Protein AF-A0A7V5F0E6-F1 (afdb_monomer_lite)

Foldseek 3Di:
DPDLVVLLVQLVVVCVVVVKDFLQVSCVSNVNDDSVSSVVSVVVQQKAFFQPPVRGMMHGPVSFDADPLQWGDDPNTITGPLHHPVSSVVSVVVVVVVD

Structure (mmCIF, N/CA/C/O backbone):
data_AF-A0A7V5F0E6-F1
#
_entry.id   AF-A0A7V5F0E6-F1
#
loop_
_atom_site.group_PDB
_atom_site.id
_atom_site.type_symbol
_atom_site.label_atom_id
_atom_site.label_alt_id
_atom_site.label_comp_id
_atom_site.label_asym_id
_atom_site.label_entity_id
_atom_site.label_seq_id
_atom_site.pdbx_PDB_ins_code
_atom_site.Cartn_x
_atom_site.Cartn_y
_atom_site.Cartn_z
_atom_site.occupancy
_atom_site.B_iso_or_equiv
_atom_site.auth_seq_id
_atom_site.auth_comp_id
_atom_site.auth_asym_id
_atom_site.auth_atom_id
_atom_site.pdbx_PDB_model_num
ATOM 1 N N . MET A 1 1 ? -2.626 0.378 26.920 1.00 46.91 1 MET A N 1
ATOM 2 C CA . MET A 1 1 ? -1.710 0.083 25.791 1.00 46.91 1 MET A CA 1
ATOM 3 C C . MET A 1 1 ? -2.275 -1.094 25.000 1.00 46.91 1 MET A C 1
ATOM 5 O O . MET A 1 1 ? -2.269 -2.200 25.518 1.00 46.91 1 MET A O 1
ATOM 9 N N . LYS A 1 2 ? -2.849 -0.880 23.806 1.00 51.34 2 LYS A N 1
ATOM 10 C CA . LYS A 1 2 ? -3.409 -1.990 23.007 1.00 51.34 2 LYS A CA 1
ATOM 11 C C . LYS A 1 2 ? -2.272 -2.847 22.422 1.00 51.34 2 LYS A C 1
ATOM 13 O O . LYS A 1 2 ? -1.250 -2.328 21.973 1.00 51.34 2 LYS A O 1
ATOM 18 N N . ASN A 1 3 ? -2.423 -4.164 22.549 1.00 66.25 3 ASN A N 1
ATOM 19 C CA . ASN A 1 3 ? -1.393 -5.185 22.357 1.00 66.25 3 ASN A CA 1
ATOM 20 C C . ASN A 1 3 ? -0.885 -5.219 20.898 1.00 66.25 3 ASN A C 1
ATOM 22 O O . ASN A 1 3 ? -1.678 -5.301 19.960 1.00 66.25 3 ASN A O 1
ATOM 26 N N . LYS A 1 4 ? 0.446 -5.178 20.693 1.00 67.44 4 LYS A N 1
ATOM 27 C CA . LYS A 1 4 ? 1.089 -5.147 19.360 1.00 67.44 4 LYS A CA 1
ATOM 28 C C . LYS A 1 4 ? 0.585 -6.255 18.424 1.00 67.44 4 LYS A C 1
ATOM 30 O O . LYS A 1 4 ? 0.494 -5.987 17.228 1.00 67.44 4 LYS A O 1
ATOM 35 N N . SER A 1 5 ? 0.281 -7.438 18.963 1.00 75.25 5 SER A N 1
ATOM 36 C CA . SER A 1 5 ? -0.164 -8.615 18.205 1.00 75.25 5 SER A CA 1
ATOM 37 C C . SER A 1 5 ? -1.575 -8.448 17.619 1.00 75.25 5 SER A C 1
ATOM 39 O O . SER A 1 5 ? -1.799 -8.715 16.439 1.00 75.25 5 SER A O 1
ATOM 41 N N . VAL A 1 6 ? -2.504 -7.898 18.407 1.00 83.75 6 VAL A N 1
ATOM 42 C CA . VAL A 1 6 ? -3.928 -7.767 18.044 1.00 83.75 6 VAL A CA 1
ATOM 43 C C . VAL A 1 6 ? -4.126 -6.796 16.880 1.00 83.75 6 VAL A C 1
ATOM 45 O O . VAL A 1 6 ? -4.798 -7.116 15.904 1.00 83.75 6 VAL A O 1
ATOM 48 N N . ASP A 1 7 ? -3.480 -5.632 16.924 1.00 86.44 7 ASP A N 1
ATOM 49 C CA . ASP A 1 7 ? -3.604 -4.631 15.858 1.00 86.44 7 ASP A CA 1
ATOM 50 C C . ASP A 1 7 ? -3.065 -5.135 14.507 1.00 86.44 7 ASP A C 1
ATOM 52 O O . ASP A 1 7 ? -3.607 -4.810 13.453 1.00 86.44 7 ASP A O 1
ATOM 56 N N . SER A 1 8 ? -1.975 -5.913 14.516 1.00 88.88 8 SER A N 1
ATOM 57 C CA . SER A 1 8 ? -1.415 -6.486 13.286 1.00 88.88 8 SER A CA 1
ATOM 58 C C . SER A 1 8 ? -2.358 -7.531 12.687 1.00 88.88 8 SER A C 1
ATOM 60 O O . SER A 1 8 ? -2.510 -7.583 11.468 1.00 88.88 8 SER A O 1
ATOM 62 N N . ALA A 1 9 ? -3.029 -8.324 13.529 1.00 93.06 9 ALA A N 1
ATOM 63 C CA . ALA A 1 9 ? -4.071 -9.248 13.088 1.00 93.06 9 ALA A CA 1
ATOM 64 C C . ALA A 1 9 ? -5.288 -8.507 12.504 1.00 93.06 9 ALA A C 1
ATOM 66 O O . ALA A 1 9 ? -5.850 -8.944 11.497 1.00 93.06 9 ALA A O 1
ATOM 67 N N . LEU A 1 10 ? -5.651 -7.355 13.076 1.00 95.12 10 LEU A N 1
ATOM 68 C CA . LEU A 1 10 ? -6.740 -6.525 12.567 1.00 95.12 10 LEU A CA 1
ATOM 69 C C . LEU A 1 10 ? -6.410 -5.935 11.188 1.00 95.12 10 LEU A C 1
ATOM 71 O O . LEU A 1 10 ? -7.178 -6.129 10.248 1.00 95.12 10 LEU A O 1
ATOM 75 N N . LEU A 1 11 ? -5.233 -5.311 11.027 1.00 96.00 11 LEU A N 1
ATOM 76 C CA . LEU A 1 11 ? -4.777 -4.823 9.716 1.00 96.00 11 LEU A CA 1
ATOM 77 C C . LEU A 1 11 ? -4.730 -5.944 8.678 1.00 96.00 11 LEU A C 1
ATOM 79 O O . LEU A 1 11 ? -5.111 -5.741 7.527 1.00 96.00 11 LEU A O 1
ATOM 83 N N . LEU A 1 12 ? -4.250 -7.122 9.082 1.00 96.38 12 LEU A N 1
ATOM 84 C CA . LEU A 1 12 ? -4.201 -8.285 8.213 1.00 96.38 12 LEU A CA 1
ATOM 85 C C . LEU A 1 12 ? -5.599 -8.679 7.727 1.00 96.38 12 LEU A C 1
ATOM 87 O O . LEU A 1 12 ? -5.786 -8.891 6.532 1.00 96.38 12 LEU A O 1
ATOM 91 N N . THR A 1 13 ? -6.562 -8.775 8.638 1.00 96.50 13 THR A N 1
ATOM 92 C CA . THR A 1 13 ? -7.942 -9.147 8.307 1.00 96.50 13 THR A CA 1
ATOM 93 C C . THR A 1 13 ? -8.554 -8.119 7.357 1.00 96.50 13 THR A C 1
ATOM 95 O O . THR A 1 13 ? -8.924 -8.467 6.239 1.00 96.50 13 THR A O 1
ATOM 98 N N . CYS A 1 14 ? -8.493 -6.828 7.697 1.00 96.56 14 CYS A N 1
ATOM 99 C CA . CYS A 1 14 ? -9.045 -5.772 6.847 1.00 96.56 14 CYS A CA 1
ATOM 100 C C . CYS A 1 14 ? -8.401 -5.719 5.451 1.00 96.56 14 CYS A C 1
ATOM 102 O O . CYS A 1 14 ? -9.101 -5.507 4.459 1.00 96.56 14 CYS A O 1
ATOM 104 N N . LEU A 1 15 ? -7.084 -5.933 5.342 1.00 97.19 15 LEU A N 1
ATOM 105 C CA . LEU A 1 15 ? -6.393 -5.970 4.048 1.00 97.19 15 LEU A CA 1
ATOM 106 C C . LEU A 1 15 ? -6.683 -7.242 3.246 1.00 97.19 15 LEU A C 1
ATOM 108 O O . LEU A 1 15 ? -6.600 -7.200 2.019 1.00 97.19 15 LEU A O 1
ATOM 112 N N . LYS A 1 16 ? -7.013 -8.366 3.889 1.00 95.62 16 LYS A N 1
ATOM 113 C CA . LYS A 1 16 ? -7.496 -9.559 3.178 1.00 95.62 16 LYS A CA 1
ATOM 114 C C . LYS A 1 16 ? -8.867 -9.299 2.557 1.00 95.62 16 LYS A C 1
ATOM 116 O O . LYS A 1 16 ? -9.054 -9.631 1.388 1.00 95.62 16 LYS A O 1
ATOM 121 N N . ASP A 1 17 ? -9.754 -8.640 3.296 1.00 96.06 17 ASP A N 1
ATOM 122 C CA . ASP A 1 17 ? -11.135 -8.399 2.868 1.00 96.06 17 ASP A CA 1
ATOM 123 C C . ASP A 1 17 ? -11.216 -7.316 1.780 1.00 96.06 17 ASP A C 1
ATOM 125 O O . ASP A 1 17 ? -11.873 -7.490 0.754 1.00 96.06 17 ASP A O 1
ATOM 129 N N . ASN A 1 18 ? -10.479 -6.213 1.948 1.00 96.38 18 ASN A N 1
ATOM 130 C CA . ASN A 1 18 ? -10.535 -5.068 1.029 1.00 96.38 18 ASN A CA 1
ATOM 131 C C . ASN A 1 18 ? -9.508 -5.139 -0.116 1.00 96.38 18 ASN A C 1
ATOM 133 O O . ASN A 1 18 ? -9.658 -4.457 -1.136 1.00 96.38 18 ASN A O 1
ATOM 137 N N . LYS A 1 19 ? -8.466 -5.971 0.029 1.00 97.25 19 LYS A N 1
ATOM 138 C CA . LYS A 1 19 ? -7.264 -6.092 -0.826 1.00 97.25 19 LYS A CA 1
ATOM 139 C C . LYS A 1 19 ? -6.378 -4.852 -0.889 1.00 97.25 19 LYS A C 1
ATOM 141 O O . LYS A 1 19 ? -5.160 -5.005 -0.860 1.00 97.25 19 LYS A O 1
ATOM 146 N N . ILE A 1 20 ? -6.943 -3.653 -0.987 1.00 98.00 20 ILE A N 1
ATOM 147 C CA . ILE A 1 20 ? -6.206 -2.386 -0.958 1.00 98.00 20 ILE A CA 1
ATOM 148 C C . ILE A 1 20 ? -6.865 -1.426 0.027 1.00 98.00 20 ILE A C 1
ATOM 150 O O . ILE A 1 20 ? -8.088 -1.395 0.133 1.00 98.00 20 ILE A O 1
ATOM 154 N N . MET A 1 21 ? -6.058 -0.642 0.733 1.00 98.44 21 MET A N 1
ATOM 155 C CA . MET A 1 21 ? -6.525 0.400 1.650 1.00 98.44 21 MET A CA 1
ATOM 156 C C . MET A 1 21 ? -5.582 1.604 1.594 1.00 98.44 21 MET A C 1
ATOM 158 O O . MET A 1 21 ? -4.396 1.480 1.290 1.00 98.44 21 MET A O 1
ATOM 162 N N . THR A 1 22 ? -6.098 2.782 1.900 1.00 98.38 22 THR A N 1
ATOM 163 C CA . THR A 1 22 ? -5.341 4.018 2.091 1.00 98.38 22 THR A CA 1
ATOM 164 C C . THR A 1 22 ? -4.757 4.092 3.499 1.00 98.38 22 THR A C 1
ATOM 166 O O . THR A 1 22 ? -5.217 3.429 4.430 1.00 98.38 22 THR A O 1
ATOM 169 N N . ILE A 1 23 ? -3.773 4.973 3.702 1.00 97.75 23 ILE A N 1
ATOM 170 C CA . ILE A 1 23 ? -3.240 5.218 5.049 1.00 97.75 23 ILE A CA 1
ATOM 171 C C . ILE A 1 23 ? -4.322 5.713 6.026 1.00 97.75 23 ILE A C 1
ATOM 173 O O . ILE A 1 23 ? -4.258 5.384 7.205 1.00 97.75 23 ILE A O 1
ATOM 177 N N . GLY A 1 24 ? -5.324 6.469 5.560 1.00 97.62 24 GLY A N 1
ATOM 178 C CA . GLY A 1 24 ? -6.430 6.952 6.395 1.00 97.62 24 GLY A CA 1
ATOM 179 C C . GLY A 1 24 ? -7.304 5.812 6.920 1.00 97.62 24 GLY A C 1
ATOM 180 O O . GLY A 1 24 ? -7.535 5.717 8.122 1.00 97.62 24 GLY A O 1
ATOM 181 N N . GLU A 1 25 ? -7.703 4.890 6.045 1.00 98.06 25 GLU A N 1
ATOM 182 C CA . GLU A 1 25 ? -8.505 3.717 6.422 1.00 98.06 25 GLU A CA 1
ATOM 183 C C . GLU A 1 25 ? -7.740 2.788 7.377 1.00 98.06 25 GLU A C 1
ATOM 185 O O . GLU A 1 25 ? -8.295 2.304 8.365 1.00 98.06 25 GLU A O 1
ATOM 190 N N . LEU A 1 26 ? -6.438 2.591 7.141 1.00 97.50 26 LEU A N 1
ATOM 191 C CA . LEU A 1 26 ? -5.581 1.785 8.018 1.00 97.50 26 LEU A CA 1
ATOM 192 C C . LEU A 1 26 ? -5.403 2.424 9.402 1.00 97.50 26 LEU A C 1
ATOM 194 O O . LEU A 1 26 ? -5.380 1.721 10.412 1.00 97.50 26 LEU A O 1
ATOM 198 N N . ARG A 1 27 ? -5.312 3.757 9.475 1.00 97.19 27 ARG A N 1
ATOM 199 C CA . ARG A 1 27 ? -5.306 4.478 10.757 1.00 97.19 27 ARG A CA 1
ATOM 200 C C . ARG A 1 27 ? -6.627 4.302 11.493 1.00 97.19 27 ARG A C 1
ATOM 202 O O . ARG A 1 27 ? -6.601 3.977 12.679 1.00 97.19 27 ARG A O 1
ATOM 209 N N . ASN A 1 28 ? -7.752 4.480 10.803 1.00 96.56 28 ASN A N 1
ATOM 210 C CA . ASN A 1 28 ? -9.088 4.333 11.384 1.00 96.56 28 ASN A CA 1
ATOM 211 C C . ASN A 1 28 ? -9.303 2.919 11.934 1.00 96.56 28 ASN A C 1
ATOM 213 O O . ASN A 1 28 ? -9.764 2.774 13.063 1.00 96.56 28 ASN A O 1
ATOM 217 N N . THR A 1 29 ? -8.844 1.902 11.201 1.00 95.25 29 THR A N 1
ATOM 218 C CA . THR A 1 29 ? -8.862 0.492 11.627 1.00 95.25 29 THR A CA 1
ATOM 219 C C . THR A 1 29 ? -8.183 0.292 12.986 1.00 95.25 29 THR A C 1
ATOM 221 O O . THR A 1 29 ? -8.646 -0.494 13.802 1.00 95.25 29 THR A O 1
ATOM 224 N N . LEU A 1 30 ? -7.113 1.036 13.280 1.00 93.88 30 LEU A N 1
ATOM 225 C CA . LEU A 1 30 ? -6.379 0.928 14.546 1.00 93.88 30 LEU A CA 1
ATOM 226 C C . LEU A 1 30 ? -6.840 1.906 15.639 1.00 93.88 30 LEU A C 1
ATOM 228 O O . LEU A 1 30 ? -6.150 2.073 16.646 1.00 93.88 30 LEU A O 1
ATOM 232 N N . GLY A 1 31 ? -7.978 2.580 15.465 1.00 93.31 31 GLY A N 1
ATOM 233 C CA . GLY A 1 31 ? -8.423 3.622 16.394 1.00 93.31 31 GLY A CA 1
ATOM 234 C C . GLY A 1 31 ? -7.607 4.910 16.254 1.00 93.31 31 GLY A C 1
ATOM 235 O O . GLY A 1 31 ? -7.088 5.434 17.235 1.00 93.31 31 GLY A O 1
ATOM 236 N N . ASN A 1 32 ? -7.464 5.386 15.015 1.00 93.25 32 ASN A N 1
ATOM 237 C CA . ASN A 1 32 ? -6.820 6.646 14.630 1.00 93.25 32 ASN A CA 1
ATOM 238 C C . ASN A 1 32 ? -5.339 6.787 15.044 1.00 93.25 32 ASN A C 1
ATOM 240 O O . ASN A 1 32 ? -4.855 7.880 15.344 1.00 93.25 32 ASN A O 1
ATOM 244 N N . GLN A 1 33 ? -4.589 5.681 15.020 1.00 93.38 33 GLN A N 1
ATOM 245 C CA . GLN A 1 33 ? -3.154 5.683 15.332 1.00 93.38 33 GLN A CA 1
ATOM 246 C C . GLN A 1 33 ? -2.354 6.623 14.420 1.00 93.38 33 GLN A C 1
ATOM 248 O O . GLN A 1 33 ? -2.748 6.935 13.292 1.00 93.38 33 GLN A O 1
ATOM 253 N N . CYS A 1 34 ? -1.178 7.048 14.885 1.00 95.06 34 CYS A N 1
ATOM 254 C CA . CYS A 1 34 ? -0.258 7.819 14.058 1.00 95.06 34 CYS A CA 1
ATOM 255 C C . CYS A 1 34 ? 0.280 6.978 12.883 1.00 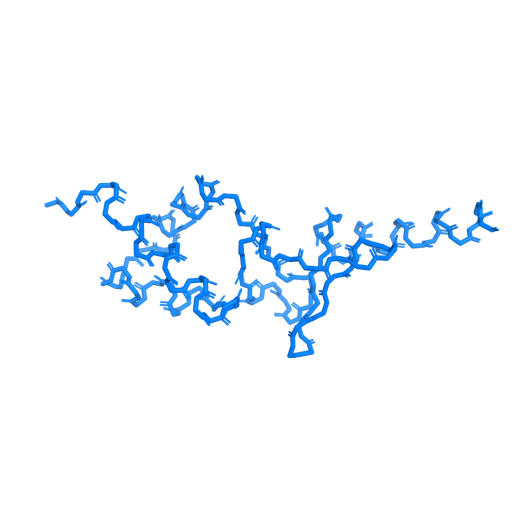95.06 34 CYS A C 1
ATOM 257 O O . CYS A 1 34 ? 0.386 5.748 12.954 1.00 95.06 34 CYS A O 1
ATOM 259 N N . ARG A 1 35 ? 0.665 7.654 11.793 1.00 96.12 35 ARG A N 1
ATOM 260 C CA . ARG A 1 35 ? 1.162 7.003 10.565 1.00 96.12 35 ARG A CA 1
ATOM 261 C C . ARG A 1 35 ? 2.347 6.075 10.837 1.00 96.12 35 ARG A C 1
ATOM 263 O O . ARG A 1 35 ? 2.379 4.969 10.311 1.00 96.12 35 ARG A O 1
ATOM 270 N N . MET A 1 36 ? 3.279 6.491 11.696 1.00 96.12 36 MET A N 1
ATOM 271 C CA . MET A 1 36 ? 4.467 5.701 12.040 1.00 96.12 36 MET A CA 1
ATOM 272 C C . MET A 1 36 ? 4.111 4.352 12.672 1.00 96.12 36 MET A C 1
ATOM 274 O O . MET A 1 36 ? 4.694 3.328 12.320 1.00 96.12 36 MET A O 1
ATOM 278 N N . THR A 1 37 ? 3.109 4.322 13.553 1.00 94.19 37 THR A N 1
ATOM 279 C CA . THR A 1 37 ? 2.628 3.074 14.159 1.00 94.19 37 THR A CA 1
ATOM 280 C C . THR A 1 37 ? 1.984 2.155 13.126 1.00 94.19 37 THR A C 1
ATOM 282 O O . THR A 1 37 ? 2.232 0.948 13.164 1.00 94.19 37 THR A O 1
ATOM 285 N N . VAL A 1 38 ? 1.208 2.709 12.187 1.00 96.25 38 VAL A N 1
ATOM 286 C CA . VAL A 1 38 ? 0.622 1.937 11.080 1.00 96.25 38 VAL A CA 1
ATOM 287 C C . VAL A 1 38 ? 1.722 1.340 10.205 1.00 96.25 38 VAL A C 1
ATOM 289 O O . VAL A 1 38 ? 1.732 0.129 10.004 1.00 96.25 38 VAL A O 1
ATOM 292 N N . PHE A 1 39 ? 2.693 2.142 9.756 1.00 96.06 39 PHE A N 1
ATOM 293 C CA . PHE A 1 39 ? 3.792 1.655 8.916 1.00 96.06 39 PHE A CA 1
ATOM 294 C C . PHE A 1 39 ? 4.626 0.582 9.608 1.00 96.06 39 PHE A C 1
ATOM 296 O O . PHE A 1 39 ? 4.880 -0.459 9.012 1.00 96.06 39 PHE A O 1
ATOM 303 N N . ARG A 1 40 ? 4.979 0.768 10.886 1.00 95.25 40 ARG A N 1
ATOM 304 C CA . ARG A 1 40 ? 5.711 -0.249 11.654 1.00 95.25 40 ARG A CA 1
ATOM 305 C C . ARG A 1 40 ? 4.972 -1.590 11.674 1.00 95.25 40 ARG A C 1
ATOM 307 O O . ARG A 1 40 ? 5.609 -2.633 11.572 1.00 95.25 40 ARG A O 1
ATOM 314 N N . LYS A 1 41 ? 3.642 -1.578 11.814 1.00 94.88 41 LYS A N 1
ATOM 315 C CA . LYS A 1 41 ? 2.819 -2.799 11.805 1.00 94.88 41 LYS A CA 1
ATOM 316 C C . LYS A 1 41 ? 2.692 -3.388 10.399 1.00 94.88 41 LYS A C 1
ATOM 318 O O . LYS A 1 41 ? 2.863 -4.591 10.243 1.00 94.88 41 LYS A O 1
ATOM 323 N N . LEU A 1 42 ? 2.468 -2.559 9.380 1.00 95.88 42 LEU A N 1
ATOM 324 C CA . LEU A 1 42 ? 2.433 -2.995 7.981 1.00 95.88 42 LEU A CA 1
ATOM 325 C C . LEU A 1 42 ? 3.744 -3.653 7.542 1.00 95.88 42 LEU A C 1
ATOM 327 O O . LEU A 1 42 ? 3.702 -4.661 6.841 1.00 95.88 42 LEU A O 1
ATOM 331 N N . SER A 1 43 ? 4.897 -3.120 7.958 1.00 95.25 43 SER A N 1
ATOM 332 C CA . SER A 1 43 ? 6.208 -3.695 7.633 1.00 95.25 43 SER A CA 1
ATOM 333 C C . SER A 1 43 ? 6.326 -5.141 8.109 1.00 95.25 43 SER A C 1
ATOM 335 O O . SER A 1 43 ? 6.772 -5.994 7.349 1.00 95.25 43 SER A O 1
ATOM 337 N N . VAL A 1 44 ? 5.839 -5.442 9.319 1.00 95.25 44 VAL A N 1
ATOM 338 C CA . VAL A 1 44 ? 5.804 -6.815 9.858 1.00 95.25 44 VAL A CA 1
ATOM 339 C C . VAL A 1 44 ? 4.915 -7.735 9.011 1.00 95.25 44 VAL A C 1
ATOM 341 O O . VAL A 1 44 ? 5.178 -8.928 8.911 1.00 95.25 44 VAL A O 1
ATOM 344 N N . LEU A 1 45 ? 3.877 -7.193 8.369 1.00 95.50 45 LEU A N 1
ATOM 345 C CA . LEU A 1 45 ? 2.955 -7.952 7.519 1.00 95.50 45 LEU A CA 1
ATOM 346 C C . LEU A 1 45 ? 3.442 -8.130 6.070 1.00 95.50 45 LEU A C 1
ATOM 348 O O . LEU A 1 45 ? 2.771 -8.817 5.296 1.00 95.50 45 LEU A O 1
ATOM 352 N N . GLY A 1 46 ? 4.570 -7.522 5.686 1.00 95.50 46 GLY A N 1
ATOM 353 C CA . GLY A 1 46 ? 5.070 -7.554 4.311 1.00 95.50 46 GLY A CA 1
ATOM 354 C C . GLY A 1 46 ? 4.134 -6.827 3.345 1.00 95.50 46 GLY A C 1
ATOM 355 O O . GLY A 1 46 ? 3.534 -7.442 2.460 1.00 95.50 46 GLY A O 1
ATOM 356 N N . TYR A 1 47 ? 3.975 -5.518 3.535 1.00 96.56 47 TYR A N 1
ATOM 357 C CA . TYR A 1 47 ? 3.125 -4.693 2.680 1.00 96.56 47 TYR A CA 1
ATOM 358 C C . TYR A 1 47 ? 3.816 -4.255 1.378 1.00 96.56 47 TYR A C 1
ATOM 360 O O . TYR A 1 47 ? 5.039 -4.267 1.256 1.00 96.56 47 TYR A O 1
ATOM 368 N N . ILE A 1 48 ? 3.002 -3.839 0.412 1.00 97.50 48 ILE A N 1
ATOM 369 C CA . ILE A 1 48 ? 3.402 -3.139 -0.813 1.00 97.50 48 ILE A CA 1
ATOM 370 C C . ILE A 1 48 ? 2.582 -1.854 -0.938 1.00 97.50 48 ILE A C 1
ATOM 372 O O . ILE A 1 48 ? 1.453 -1.792 -0.446 1.00 97.50 48 ILE A O 1
ATOM 376 N N . SER A 1 49 ? 3.125 -0.840 -1.605 1.00 97.62 49 SER A N 1
ATOM 377 C CA . SER A 1 49 ? 2.405 0.388 -1.953 1.00 97.62 49 SER A CA 1
ATOM 378 C C . SER A 1 49 ? 2.205 0.496 -3.460 1.00 97.62 49 SER A C 1
ATOM 380 O O . SER A 1 49 ? 2.965 -0.078 -4.243 1.00 97.62 49 S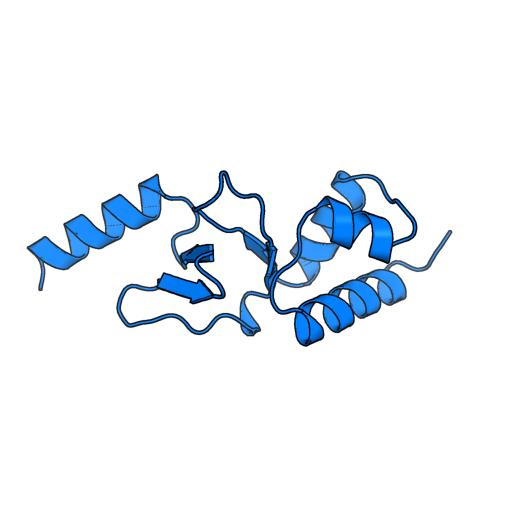ER A O 1
AT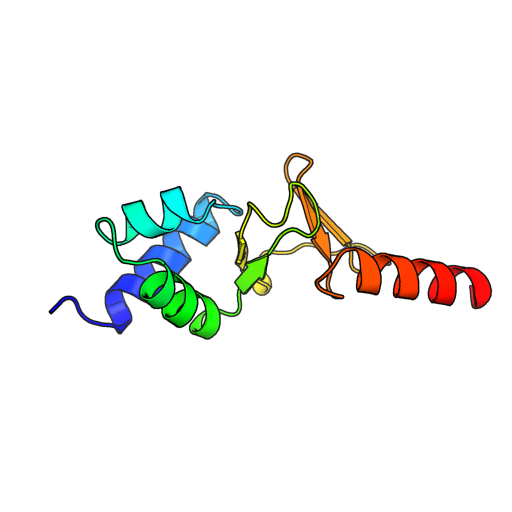OM 382 N N . SER A 1 50 ? 1.181 1.23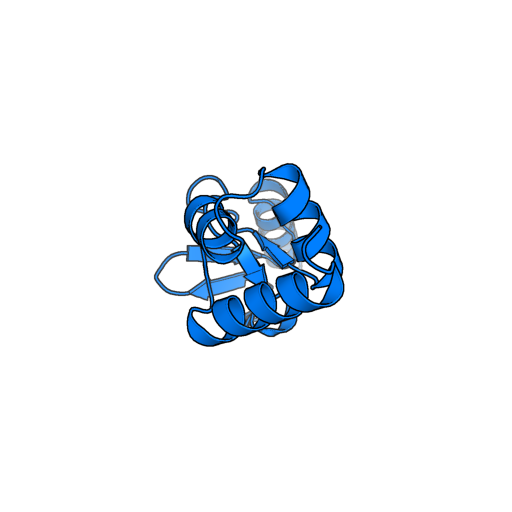3 -3.876 1.00 98.06 50 SER A N 1
ATOM 383 C CA . SER A 1 50 ? 0.965 1.533 -5.286 1.00 98.06 50 SER A CA 1
ATOM 384 C C . SER A 1 50 ? 2.109 2.399 -5.819 1.00 98.06 50 SER A C 1
ATOM 386 O O . SER A 1 50 ? 2.648 3.235 -5.098 1.00 98.06 50 SER A O 1
ATOM 388 N N . TYR A 1 51 ? 2.484 2.230 -7.085 1.00 96.31 51 TYR A N 1
ATOM 389 C CA . TYR A 1 51 ? 3.324 3.226 -7.768 1.00 96.31 51 TYR A CA 1
ATOM 390 C C . TYR A 1 51 ? 2.480 4.248 -8.537 1.00 96.31 51 TYR A C 1
ATOM 392 O O . TYR A 1 51 ? 2.953 5.329 -8.871 1.00 96.31 51 TYR A O 1
ATOM 400 N N . SER A 1 52 ? 1.218 3.905 -8.799 1.00 95.12 52 SER A N 1
ATOM 401 C CA . SER A 1 52 ? 0.190 4.824 -9.294 1.00 95.12 52 SER A CA 1
ATOM 402 C C . SER A 1 52 ? -0.426 5.644 -8.154 1.00 95.12 52 SER A C 1
ATOM 404 O O . SER A 1 52 ? -0.213 5.340 -6.972 1.00 95.12 52 SER A O 1
ATOM 406 N N . HIS A 1 53 ? -1.229 6.656 -8.507 1.00 95.19 53 HIS A N 1
ATOM 407 C CA . HIS A 1 53 ? -1.988 7.483 -7.557 1.00 95.19 53 HIS A CA 1
ATOM 408 C C . HIS A 1 53 ? -1.108 8.062 -6.435 1.00 95.19 53 HIS A C 1
ATOM 410 O O . HIS A 1 53 ? -1.514 8.090 -5.275 1.00 95.19 53 HIS A O 1
ATOM 416 N N . SER A 1 54 ? 0.131 8.441 -6.762 1.00 93.69 54 SER A N 1
ATOM 417 C CA . SER A 1 54 ? 1.105 9.007 -5.816 1.00 93.69 54 SER A CA 1
ATOM 418 C C . SER A 1 54 ? 1.364 8.139 -4.574 1.00 93.69 54 SER A C 1
ATOM 420 O O . SER A 1 54 ? 1.579 8.658 -3.481 1.00 93.69 54 SER A O 1
ATOM 422 N N . GLY A 1 55 ? 1.306 6.809 -4.709 1.00 94.19 55 GLY A N 1
ATOM 423 C CA . GLY A 1 55 ? 1.546 5.891 -3.588 1.00 94.19 55 GLY A CA 1
ATOM 424 C C . GLY A 1 55 ? 0.443 5.856 -2.532 1.00 94.19 55 GLY A C 1
ATOM 425 O O . GLY A 1 55 ? 0.691 5.456 -1.396 1.00 94.19 55 GLY A O 1
ATOM 426 N N . LYS A 1 56 ? -0.775 6.277 -2.892 1.00 97.12 56 LYS A N 1
ATOM 427 C CA . LYS A 1 56 ? -1.919 6.399 -1.976 1.00 97.12 56 LYS A CA 1
ATOM 428 C C . LYS A 1 56 ? -2.393 5.072 -1.372 1.00 97.12 56 LYS A C 1
ATOM 430 O O . LYS A 1 56 ? -2.955 5.085 -0.274 1.00 97.12 56 LYS A O 1
ATOM 435 N N . TYR A 1 57 ? -2.205 3.954 -2.072 1.00 98.38 57 TYR A N 1
ATOM 436 C CA . TYR A 1 57 ? -2.797 2.669 -1.702 1.00 98.38 57 TYR A CA 1
ATOM 437 C C . TYR A 1 57 ? -1.753 1.665 -1.229 1.00 98.38 57 TYR A C 1
ATOM 439 O O . TYR A 1 57 ? -0.648 1.590 -1.762 1.00 98.38 57 TYR A O 1
ATOM 447 N N . TYR A 1 58 ? -2.149 0.845 -0.262 1.00 98.06 58 TYR A N 1
ATOM 448 C CA . TYR A 1 58 ? -1.332 -0.182 0.367 1.00 98.06 58 TYR A CA 1
ATOM 449 C C . TYR A 1 58 ? -2.044 -1.531 0.306 1.00 98.06 58 TYR A C 1
ATOM 451 O O . TYR A 1 58 ? -3.271 -1.602 0.370 1.00 98.06 58 TYR A O 1
ATOM 459 N N . SER A 1 59 ? -1.268 -2.604 0.190 1.00 98.19 59 SER A N 1
ATOM 460 C CA . SER A 1 59 ? -1.758 -3.983 0.155 1.00 98.19 59 SER A CA 1
ATOM 461 C C . SER A 1 59 ? -0.759 -4.935 0.810 1.00 98.19 59 SER A C 1
ATOM 463 O O . SER A 1 59 ? 0.351 -4.538 1.158 1.00 98.19 59 SER A O 1
ATOM 465 N N . LEU A 1 60 ? -1.128 -6.205 0.961 1.00 97.81 60 LEU A N 1
ATOM 466 C CA . LEU A 1 60 ? -0.218 -7.268 1.379 1.00 97.81 60 LEU A CA 1
ATOM 467 C C . LEU A 1 60 ? 0.482 -7.859 0.157 1.00 97.81 60 LEU A C 1
ATOM 469 O O . LEU A 1 60 ? -0.180 -8.245 -0.808 1.00 97.81 60 LEU A O 1
ATOM 473 N N . LYS A 1 61 ? 1.804 -8.047 0.237 1.00 96.19 61 LYS A N 1
ATOM 474 C CA . LYS A 1 61 ? 2.595 -8.669 -0.838 1.00 96.19 61 LYS A CA 1
ATOM 475 C C . LYS A 1 61 ? 2.022 -10.025 -1.267 1.00 96.19 61 LYS A C 1
ATOM 477 O O . LYS A 1 61 ? 1.969 -10.318 -2.453 1.00 96.19 61 LYS A O 1
ATOM 482 N N . ARG A 1 62 ? 1.542 -10.826 -0.308 1.00 95.38 62 ARG A N 1
ATOM 483 C CA . ARG A 1 62 ? 0.946 -12.155 -0.552 1.00 95.38 62 ARG A CA 1
ATOM 484 C C . ARG A 1 62 ? -0.406 -12.142 -1.273 1.00 95.38 62 ARG A C 1
ATOM 486 O O . ARG A 1 62 ? -0.813 -13.174 -1.786 1.00 95.38 62 ARG A O 1
ATOM 493 N N . THR A 1 63 ? -1.111 -11.012 -1.288 1.00 95.19 63 THR A N 1
ATOM 494 C CA . THR A 1 63 ? -2.412 -10.880 -1.969 1.00 95.19 63 THR A CA 1
ATOM 495 C C . THR A 1 63 ? -2.237 -10.503 -3.442 1.00 95.19 63 THR A C 1
ATOM 497 O O . THR A 1 63 ? -3.142 -10.711 -4.253 1.00 95.19 63 THR A O 1
ATOM 500 N N . ALA A 1 64 ? -1.074 -9.956 -3.801 1.00 96.50 64 ALA A N 1
ATOM 501 C CA . ALA A 1 64 ? -0.809 -9.435 -5.128 1.00 96.50 64 ALA A CA 1
ATOM 502 C C . ALA A 1 64 ? -0.705 -10.542 -6.185 1.00 96.50 64 ALA A C 1
ATOM 504 O O . ALA A 1 64 ? 0.047 -11.505 -6.038 1.00 96.50 64 ALA A O 1
ATOM 505 N N . ARG A 1 65 ? -1.431 -10.364 -7.293 1.00 96.81 65 ARG A N 1
ATOM 506 C CA . ARG A 1 65 ? -1.400 -11.258 -8.458 1.00 96.81 65 ARG A CA 1
ATOM 507 C C . ARG A 1 65 ? -0.651 -10.575 -9.592 1.00 96.81 65 ARG A C 1
ATOM 509 O O . ARG A 1 65 ? -1.241 -9.879 -10.413 1.00 96.81 65 ARG A O 1
ATOM 516 N N . TYR A 1 66 ? 0.666 -10.722 -9.576 1.00 97.25 66 TYR A N 1
ATOM 517 C CA . TYR A 1 66 ? 1.536 -10.099 -10.564 1.00 97.25 66 TYR A CA 1
ATOM 518 C C . TYR A 1 66 ? 1.479 -10.830 -11.907 1.00 97.25 66 TYR A C 1
ATOM 520 O O . TYR A 1 66 ? 1.491 -12.058 -11.946 1.00 97.25 66 TYR A O 1
ATOM 528 N N . ASN A 1 67 ? 1.469 -10.069 -12.997 1.00 96.12 67 ASN A N 1
ATOM 529 C CA . ASN A 1 67 ? 1.646 -10.592 -14.349 1.00 96.12 67 ASN A CA 1
ATOM 530 C C . ASN A 1 67 ? 3.132 -10.893 -14.649 1.00 96.12 67 ASN A C 1
ATOM 532 O O . ASN A 1 67 ? 4.002 -10.738 -13.784 1.00 96.12 67 ASN A O 1
ATOM 536 N N . LYS A 1 68 ? 3.429 -11.282 -15.897 1.00 94.62 68 LYS A N 1
ATOM 537 C CA . LYS A 1 68 ? 4.795 -11.596 -16.356 1.00 94.62 68 LYS A CA 1
ATOM 538 C C . LYS A 1 68 ? 5.799 -10.447 -16.191 1.00 94.62 68 LYS A C 1
ATOM 540 O O . LYS A 1 68 ? 6.979 -10.701 -16.005 1.00 94.62 68 LYS A O 1
ATOM 545 N N . TYR A 1 69 ? 5.326 -9.202 -16.163 1.00 94.75 69 TYR A N 1
ATOM 546 C CA . TYR A 1 69 ? 6.152 -8.007 -15.971 1.00 94.75 69 TYR A CA 1
ATOM 547 C C . TYR A 1 69 ? 6.303 -7.601 -14.497 1.00 94.75 69 TYR A C 1
ATOM 549 O O . TYR A 1 69 ? 6.827 -6.534 -14.187 1.00 94.75 69 TYR A O 1
ATOM 557 N N . GLY A 1 70 ? 5.787 -8.402 -13.560 1.00 96.12 70 GLY A N 1
ATOM 558 C CA . GLY A 1 70 ? 5.818 -8.051 -12.142 1.00 96.12 70 GLY A CA 1
ATOM 559 C C . GLY A 1 70 ? 4.852 -6.924 -11.765 1.00 96.12 70 GLY A C 1
ATOM 560 O O . GLY A 1 70 ? 5.030 -6.321 -10.706 1.00 96.12 70 GLY A O 1
ATOM 561 N N . ILE A 1 71 ? 3.830 -6.652 -12.584 1.00 97.50 71 ILE A N 1
ATOM 562 C CA . ILE A 1 71 ? 2.804 -5.632 -12.329 1.00 97.50 71 ILE A CA 1
ATOM 563 C C . ILE A 1 71 ? 1.519 -6.308 -11.859 1.00 97.50 71 ILE A C 1
ATOM 565 O O . ILE A 1 71 ? 1.047 -7.272 -12.462 1.00 97.50 71 ILE A O 1
ATOM 569 N N . TRP A 1 72 ? 0.940 -5.795 -10.779 1.00 98.31 72 TRP A N 1
ATOM 570 C CA . TRP A 1 72 ? -0.390 -6.169 -10.315 1.00 98.31 72 TRP A CA 1
ATOM 571 C C . TRP A 1 72 ? -1.318 -4.961 -10.436 1.00 98.31 72 TRP A C 1
ATOM 573 O O . TRP A 1 72 ? -1.054 -3.909 -9.855 1.00 98.31 72 TRP A O 1
ATOM 583 N N . SER A 1 73 ? -2.398 -5.125 -11.198 1.00 97.62 73 SER A N 1
ATOM 584 C CA . SER A 1 73 ? -3.474 -4.143 -11.317 1.00 97.62 73 SER A CA 1
ATOM 585 C C . SER A 1 73 ? -4.682 -4.592 -10.502 1.00 97.62 73 SER A C 1
ATOM 587 O O . SER A 1 73 ? -5.119 -5.742 -10.607 1.00 97.62 73 SER A O 1
ATOM 589 N N . TYR A 1 74 ? -5.231 -3.691 -9.692 1.00 97.62 74 TYR A N 1
ATOM 590 C CA . TYR A 1 74 ? -6.479 -3.910 -8.972 1.00 97.62 74 TYR A CA 1
ATOM 591 C C . TYR A 1 74 ? -7.269 -2.607 -8.874 1.00 97.62 74 TYR A C 1
ATOM 593 O O . TYR A 1 74 ? -6.776 -1.630 -8.318 1.00 97.62 74 TYR A O 1
ATOM 601 N N . LYS A 1 75 ? -8.499 -2.588 -9.408 1.00 96.12 75 LYS A N 1
ATOM 602 C CA . LYS A 1 75 ? -9.362 -1.389 -9.463 1.00 96.12 75 LYS A CA 1
ATOM 603 C C . LYS A 1 75 ? -8.624 -0.152 -10.012 1.00 96.12 75 LYS A C 1
ATOM 605 O O . LYS A 1 75 ? -8.635 0.906 -9.394 1.00 96.12 75 LYS A O 1
ATOM 610 N N . SER A 1 76 ? -7.915 -0.322 -11.131 1.00 95.69 76 SER A N 1
ATOM 611 C CA . SER A 1 76 ? -7.075 0.708 -11.775 1.00 95.69 76 SER A CA 1
ATOM 612 C C . SER A 1 76 ? -5.875 1.198 -10.952 1.00 95.69 76 SER A C 1
ATOM 614 O O . SER A 1 76 ? -5.114 2.046 -11.414 1.00 95.69 76 SER A O 1
ATOM 616 N N . VAL A 1 77 ? -5.642 0.642 -9.760 1.00 97.88 77 VAL A N 1
ATOM 617 C CA . VAL A 1 77 ? -4.442 0.891 -8.962 1.00 97.88 77 VAL A CA 1
ATOM 618 C C . VAL A 1 77 ? -3.362 -0.111 -9.346 1.00 97.88 77 VAL A C 1
ATOM 620 O O . VAL A 1 77 ? -3.574 -1.323 -9.324 1.00 97.88 77 VAL A O 1
ATOM 623 N N . LEU A 1 78 ? -2.183 0.412 -9.670 1.00 98.00 78 LEU A N 1
ATOM 624 C CA . LEU A 1 78 ? -1.024 -0.369 -10.085 1.00 98.00 78 LEU A CA 1
ATOM 625 C C . LEU A 1 78 ? 0.009 -0.498 -8.963 1.00 98.00 78 LEU A C 1
ATOM 627 O O . LEU A 1 78 ? 0.419 0.500 -8.352 1.00 98.00 78 LEU A O 1
ATOM 631 N N . PHE A 1 79 ? 0.446 -1.737 -8.756 1.00 98.25 79 PHE A N 1
ATOM 632 C CA . PHE A 1 79 ? 1.520 -2.157 -7.866 1.00 98.25 79 PHE A CA 1
ATOM 633 C C . PHE A 1 79 ? 2.598 -2.864 -8.682 1.00 98.25 79 PHE A C 1
ATOM 635 O O . PHE A 1 79 ? 2.302 -3.543 -9.664 1.00 98.25 79 PHE A O 1
ATOM 642 N N . SER A 1 80 ? 3.847 -2.751 -8.245 1.00 97.50 80 SER A N 1
ATOM 643 C CA . SER A 1 80 ? 4.986 -3.355 -8.929 1.00 97.50 80 SER A CA 1
ATOM 644 C C . SER A 1 80 ? 5.848 -4.131 -7.948 1.00 97.50 80 SER A C 1
ATOM 646 O O . SER A 1 80 ? 6.084 -3.669 -6.829 1.00 97.50 80 SER A O 1
ATOM 648 N N . LYS A 1 81 ? 6.363 -5.290 -8.371 1.00 95.75 81 LYS A N 1
ATOM 649 C CA . LYS A 1 81 ? 7.423 -6.004 -7.638 1.00 95.75 81 LYS A CA 1
ATOM 650 C C . LYS A 1 81 ? 8.686 -5.148 -7.486 1.00 95.75 81 LYS A C 1
ATOM 652 O O . LYS A 1 81 ? 9.398 -5.310 -6.502 1.00 95.75 81 LYS A O 1
ATOM 657 N N . ASN A 1 82 ? 8.912 -4.214 -8.414 1.00 94.50 82 ASN A N 1
ATOM 658 C CA . ASN A 1 82 ? 10.052 -3.294 -8.428 1.00 94.50 82 ASN A CA 1
ATOM 659 C C . ASN A 1 82 ? 9.828 -2.037 -7.559 1.00 94.50 82 ASN A C 1
ATOM 661 O O . ASN A 1 82 ? 10.684 -1.152 -7.492 1.00 94.50 82 ASN A O 1
ATOM 665 N N . GLY A 1 83 ? 8.681 -1.942 -6.875 1.00 92.25 83 GLY A N 1
ATOM 666 C CA . GLY A 1 83 ? 8.355 -0.838 -5.979 1.00 92.25 83 GLY A CA 1
ATOM 667 C C . GLY A 1 83 ? 7.898 0.409 -6.731 1.00 92.25 83 GLY A C 1
ATOM 668 O O . GLY A 1 83 ? 6.720 0.536 -7.050 1.00 92.25 83 GLY A O 1
ATOM 669 N N . THR A 1 84 ? 8.810 1.352 -6.972 1.00 93.75 84 THR A N 1
ATOM 670 C CA . THR A 1 84 ? 8.491 2.689 -7.505 1.00 93.75 84 THR A CA 1
ATOM 671 C C . THR A 1 84 ? 8.227 2.684 -9.012 1.00 93.75 84 THR A C 1
ATOM 673 O O . THR A 1 84 ? 8.623 1.761 -9.728 1.00 93.75 84 THR A O 1
ATOM 676 N N . LEU A 1 85 ? 7.602 3.756 -9.520 1.00 94.00 85 LEU A N 1
ATOM 677 C CA . LEU A 1 85 ? 7.379 3.934 -10.959 1.00 94.00 85 LEU A CA 1
ATOM 678 C C . LEU A 1 85 ? 8.710 3.941 -11.721 1.00 94.00 85 LEU A C 1
ATOM 680 O O . LEU A 1 85 ? 8.845 3.219 -12.698 1.00 94.00 85 LEU A O 1
ATOM 684 N N . LYS A 1 86 ? 9.714 4.681 -11.229 1.00 95.00 86 LYS A N 1
ATOM 685 C CA . LYS A 1 86 ? 11.049 4.762 -11.847 1.00 95.00 86 LYS A CA 1
ATOM 686 C C . LYS A 1 86 ? 11.698 3.384 -11.999 1.00 95.00 86 LYS A C 1
ATOM 688 O O . LYS A 1 86 ? 12.147 3.039 -13.086 1.00 95.00 86 LYS A O 1
ATOM 693 N N . ASN A 1 87 ? 11.709 2.586 -10.932 1.00 94.88 87 ASN A N 1
ATOM 694 C CA . ASN A 1 87 ? 12.291 1.243 -10.970 1.00 94.88 87 ASN A CA 1
ATOM 695 C C . ASN A 1 87 ? 11.494 0.305 -11.884 1.00 94.88 87 ASN A C 1
ATOM 697 O O . ASN A 1 87 ? 12.071 -0.542 -12.556 1.00 94.88 87 ASN A O 1
ATOM 701 N N . THR A 1 88 ? 10.171 0.471 -11.925 1.00 94.50 88 THR A N 1
ATOM 702 C CA . THR A 1 88 ? 9.296 -0.302 -12.815 1.00 94.50 88 THR A CA 1
ATOM 703 C C . THR A 1 88 ? 9.559 0.033 -14.278 1.00 94.50 88 THR A C 1
ATOM 705 O O . THR A 1 88 ? 9.698 -0.881 -15.077 1.00 94.50 88 THR A O 1
ATOM 708 N N . MET A 1 89 ? 9.686 1.318 -14.621 1.00 94.62 89 MET A N 1
ATOM 709 C CA . MET A 1 89 ? 10.013 1.761 -15.979 1.00 94.62 89 MET A CA 1
ATOM 710 C C . MET A 1 89 ? 11.371 1.230 -16.424 1.00 94.62 89 MET A C 1
ATOM 712 O O . MET A 1 89 ? 11.465 0.682 -17.515 1.00 94.62 89 MET A O 1
ATOM 716 N N . LYS A 1 90 ? 12.390 1.320 -15.559 1.00 95.75 90 LYS A N 1
ATOM 717 C CA . LYS A 1 90 ? 13.711 0.751 -15.846 1.00 95.75 90 LYS A CA 1
ATOM 718 C C . LYS A 1 90 ? 13.614 -0.743 -16.168 1.00 95.75 90 LYS A C 1
ATOM 720 O O . LYS A 1 90 ? 14.052 -1.158 -17.227 1.00 95.75 90 LYS A O 1
ATOM 725 N N . PHE A 1 91 ? 12.958 -1.521 -15.304 1.00 95.44 91 PHE A N 1
ATOM 726 C CA . PHE A 1 91 ? 12.767 -2.954 -15.539 1.00 95.44 91 PHE A CA 1
ATOM 727 C C . PHE A 1 91 ? 12.052 -3.248 -16.865 1.00 95.44 91 PHE A C 1
ATOM 729 O O . PHE A 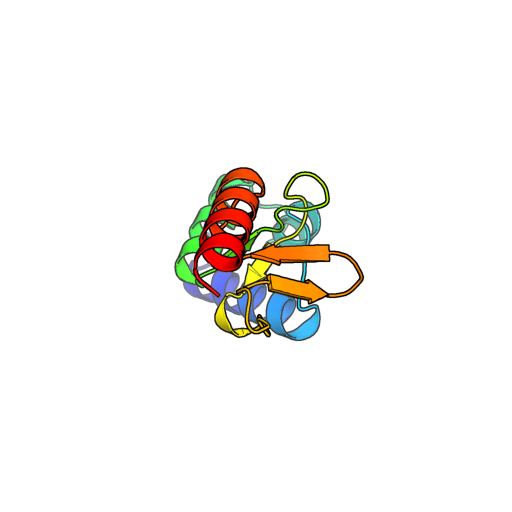1 91 ? 12.412 -4.197 -17.546 1.00 95.44 91 PHE A O 1
ATOM 736 N N . LEU A 1 92 ? 11.031 -2.467 -17.229 1.00 93.56 92 LEU A N 1
ATOM 737 C CA . LEU A 1 92 ? 10.287 -2.685 -18.472 1.00 93.56 92 LEU A CA 1
ATOM 738 C C . LEU A 1 92 ? 11.130 -2.401 -19.720 1.00 93.56 92 LEU A C 1
ATOM 740 O O . LEU A 1 92 ? 11.024 -3.161 -20.678 1.00 93.56 92 LEU A O 1
ATOM 744 N N . ILE A 1 93 ? 11.950 -1.346 -19.696 1.00 94.44 93 ILE A N 1
ATOM 745 C CA . ILE A 1 93 ? 12.883 -1.016 -20.784 1.00 94.44 93 ILE A CA 1
ATOM 746 C C . ILE A 1 93 ? 13.905 -2.146 -20.926 1.00 94.44 93 ILE A C 1
ATOM 748 O O . ILE A 1 93 ? 13.969 -2.773 -21.982 1.00 94.44 93 ILE A O 1
ATOM 752 N N . ASP A 1 94 ? 14.586 -2.488 -19.827 1.00 93.19 94 ASP A N 1
ATOM 753 C CA . ASP A 1 94 ? 15.587 -3.558 -19.793 1.00 93.19 94 ASP A CA 1
ATOM 754 C C . AS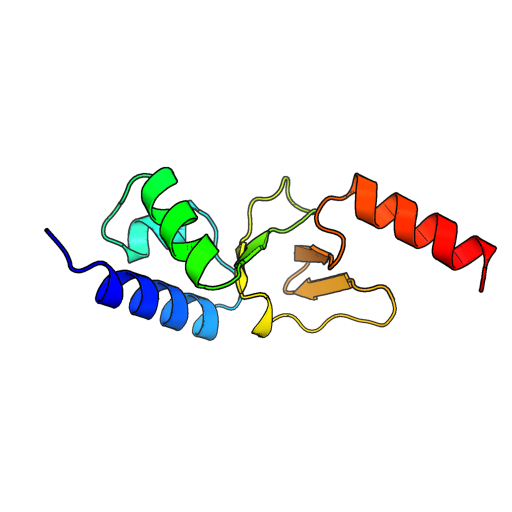P A 1 94 ? 14.984 -4.906 -20.247 1.00 93.19 94 ASP A C 1
ATOM 756 O O . ASP A 1 94 ? 15.638 -5.695 -20.924 1.00 93.19 94 ASP A O 1
ATOM 760 N N . TYR A 1 95 ? 13.723 -5.187 -19.894 1.00 91.50 95 TYR A N 1
ATOM 761 C CA . TYR A 1 95 ? 13.022 -6.396 -20.330 1.00 91.50 95 TYR A CA 1
ATOM 762 C C . TYR A 1 95 ? 12.747 -6.382 -21.835 1.00 91.50 95 TYR A C 1
ATOM 764 O O . TYR A 1 95 ? 12.921 -7.413 -22.469 1.00 91.50 95 TYR A O 1
ATOM 772 N N . SER A 1 96 ? 12.332 -5.243 -22.400 1.00 90.12 96 SER A N 1
ATOM 773 C CA . SER A 1 96 ? 12.018 -5.128 -23.830 1.00 90.12 96 SER A CA 1
ATOM 774 C C . SER A 1 96 ? 13.235 -5.193 -24.750 1.00 90.12 96 SER A C 1
ATOM 776 O O . SER A 1 96 ? 13.105 -5.650 -25.878 1.00 90.12 96 SER A O 1
ATOM 778 N N . GLU A 1 97 ? 14.407 -4.758 -24.283 1.00 89.06 97 GLU A N 1
ATOM 779 C CA . GLU A 1 97 ? 15.653 -4.829 -25.061 1.00 89.06 97 GLU A CA 1
ATOM 780 C C . GLU A 1 97 ? 16.231 -6.252 -25.113 1.00 89.06 97 GLU A C 1
ATOM 782 O O . GLU A 1 97 ? 16.983 -6.581 -26.025 1.00 89.06 97 GLU A O 1
ATOM 787 N N . ASN A 1 98 ? 15.870 -7.100 -24.145 1.00 79.06 98 ASN A N 1
ATOM 788 C CA . ASN A 1 98 ? 16.413 -8.451 -23.981 1.00 79.06 98 ASN A CA 1
ATOM 789 C C . ASN A 1 98 ? 15.406 -9.575 -24.303 1.00 79.06 98 ASN A C 1
ATOM 791 O O . ASN A 1 98 ? 15.720 -10.746 -24.078 1.00 79.06 98 ASN A O 1
ATOM 795 N N . SER A 1 99 ? 14.196 -9.236 -24.762 1.00 68.56 99 SER A N 1
ATOM 796 C CA . SER A 1 99 ? 13.098 -10.173 -25.073 1.00 68.56 99 SER A CA 1
ATOM 797 C C . SER A 1 99 ? 12.858 -10.312 -26.565 1.00 68.56 99 SER A C 1
ATOM 799 O O . SER A 1 99 ? 12.647 -11.461 -27.007 1.00 68.56 99 SER A O 1
#

Secondary structure (DSSP, 8-state):
---HHHHHHHHHHHHHHHS-EEHHHHHHHTTS--HHHHHHHHHHTTEEEBSSGGG-EEEEGGG----TTSEEEETTEEEETT-SHHHHHHHHHHHHH--

pLDDT: mean 93.33, std 8.68, range [46.91, 98.44]

Radius of gyration: 14.9 Å; chains: 1; bounding box: 28×21×51 Å

Sequence (99 aa):
MKNKSVDSALLLTCLKDNKIMTIGELRNTLGNQCRMTVFRKLSVLGYISSYSHSGKYYSLKRTARYNKYGIWSYKSVLFSKNGTLKNTMKFLIDYSENS